Protein AF-A0A1M5UU06-F1 (afdb_monomer)

Sequence (95 aa):
PRNTDDPKDIEYRVEDRIDEHSEDVQLKQSVLDETYNHRTGVERTNDAVKDCGLGHVRARGRVYARTEVFLALCLRLVIAITNYERGNEPGCEKL

Organism: NCBI:txid43928

Mean predicted aligned error: 17.17 Å

Secondary structure (DSSP, 8-state):
------PPPHHHHHHHHHHHHHHHHHHHHHHHHHHHHHHHHHHHHHHHHIIIIISS----SHHHHHHHHHHHHHHHHHHHHHHHHTT--TT----

Radius of gyration: 26.83 Å; Cα contacts (8 Å, |Δi|>4): 15; chains: 1; bounding box: 47×35×82 Å

Structure (mmCIF, N/CA/C/O backbone):
data_AF-A0A1M5UU06-F1
#
_entry.id   AF-A0A1M5UU06-F1
#
loop_
_atom_site.group_PDB
_atom_site.id
_atom_site.type_symbol
_atom_site.label_atom_id
_atom_site.label_alt_id
_atom_site.label_comp_id
_atom_site.label_asym_id
_atom_site.label_entity_id
_atom_site.label_seq_id
_atom_site.pdbx_PDB_ins_code
_atom_site.Cartn_x
_atom_site.Cartn_y
_atom_site.Cartn_z
_atom_site.occupancy
_atom_site.B_iso_or_equiv
_atom_site.auth_seq_id
_atom_site.auth_comp_id
_atom_site.auth_asym_id
_atom_site.auth_atom_id
_atom_site.pdbx_PDB_model_num
ATOM 1 N N . PRO A 1 1 ? -15.931 -13.505 58.465 1.00 42.69 1 PRO A N 1
ATOM 2 C CA . PRO A 1 1 ? -17.150 -12.891 57.884 1.00 42.69 1 PRO A CA 1
ATOM 3 C C . PRO A 1 1 ? -17.220 -13.244 56.401 1.00 42.69 1 PRO A C 1
ATOM 5 O O . PRO A 1 1 ? -16.232 -13.062 55.699 1.00 42.69 1 PRO A O 1
ATOM 8 N N . ARG A 1 2 ? -18.317 -13.895 56.008 1.00 40.56 2 ARG A N 1
ATOM 9 C CA . ARG A 1 2 ? -18.531 -14.495 54.690 1.00 40.56 2 ARG A CA 1
ATOM 10 C C . ARG A 1 2 ? -18.345 -13.471 53.567 1.00 40.56 2 ARG A C 1
ATOM 12 O O . ARG A 1 2 ? -18.845 -12.358 53.658 1.00 40.56 2 ARG A O 1
ATOM 19 N N . ASN A 1 3 ? -17.592 -13.932 52.579 1.00 47.97 3 ASN A N 1
ATOM 20 C CA . ASN A 1 3 ? -17.526 -13.552 51.177 1.00 47.97 3 ASN A CA 1
ATOM 21 C C . ASN A 1 3 ? -18.702 -12.694 50.662 1.00 47.97 3 ASN A C 1
ATOM 23 O O . ASN A 1 3 ? -19.859 -12.917 51.016 1.00 47.97 3 ASN A O 1
ATOM 27 N N . THR A 1 4 ? -18.359 -11.720 49.822 1.00 54.38 4 THR A N 1
ATOM 28 C CA . THR A 1 4 ? -19.207 -10.742 49.120 1.00 54.38 4 THR A CA 1
ATOM 29 C C . THR A 1 4 ? -20.138 -11.433 48.102 1.00 54.38 4 THR A C 1
ATOM 31 O O . THR A 1 4 ? -20.021 -11.233 46.898 1.00 54.38 4 THR A O 1
ATOM 34 N N . ASP A 1 5 ? -21.018 -12.309 48.591 1.00 57.91 5 ASP A N 1
ATOM 35 C CA . ASP A 1 5 ? -21.710 -13.369 47.838 1.00 57.91 5 ASP A CA 1
ATOM 36 C C . ASP A 1 5 ? -23.081 -12.979 47.252 1.00 57.91 5 ASP A C 1
ATOM 38 O O . ASP A 1 5 ? -23.890 -13.868 46.997 1.00 57.91 5 ASP A O 1
ATOM 42 N N . ASP A 1 6 ? -23.366 -11.698 46.998 1.00 64.44 6 ASP A N 1
ATOM 43 C CA . ASP A 1 6 ? -24.558 -11.339 46.210 1.00 64.44 6 ASP A CA 1
ATOM 44 C C . ASP A 1 6 ? -24.135 -10.740 44.861 1.00 64.44 6 ASP A C 1
ATOM 46 O O . ASP A 1 6 ? -23.882 -9.534 44.754 1.00 64.44 6 ASP A O 1
ATOM 50 N N . PRO A 1 7 ? -23.916 -11.584 43.832 1.00 68.50 7 PRO A N 1
ATOM 51 C CA . PRO A 1 7 ? -23.538 -11.096 42.519 1.00 68.50 7 PRO A CA 1
ATOM 52 C C . PRO A 1 7 ? -24.688 -10.266 41.943 1.00 68.50 7 PRO A C 1
ATOM 54 O O . PRO A 1 7 ? -25.834 -10.709 41.952 1.00 68.50 7 PRO A O 1
ATOM 57 N N . LYS A 1 8 ? -24.365 -9.084 41.394 1.00 66.19 8 LYS A N 1
ATOM 58 C CA . LYS A 1 8 ? -25.319 -8.283 40.610 1.00 66.19 8 LYS A CA 1
ATOM 59 C C . LYS A 1 8 ? -26.023 -9.171 39.578 1.00 66.19 8 LYS A C 1
ATOM 61 O O . LYS A 1 8 ? -25.425 -10.134 39.080 1.00 66.19 8 LYS A O 1
ATOM 66 N N . ASP A 1 9 ? -27.258 -8.809 39.242 1.00 75.69 9 ASP A N 1
ATOM 67 C CA . ASP A 1 9 ? -28.035 -9.512 38.225 1.00 75.69 9 ASP A CA 1
ATOM 68 C C . ASP A 1 9 ? -27.229 -9.668 36.923 1.00 75.69 9 ASP A C 1
ATOM 70 O O . ASP A 1 9 ? -26.342 -8.864 36.610 1.00 75.69 9 ASP A O 1
ATOM 74 N N . ILE A 1 10 ? -27.495 -10.748 36.190 1.00 72.00 10 ILE A N 1
ATOM 75 C CA . ILE A 1 10 ? -26.671 -11.192 35.056 1.00 72.00 10 ILE A CA 1
ATOM 76 C C . ILE A 1 10 ? -26.554 -10.082 34.004 1.00 72.00 10 ILE A C 1
ATOM 78 O O . ILE A 1 10 ? -25.479 -9.911 33.431 1.00 72.00 10 ILE A O 1
ATOM 82 N N . GLU A 1 11 ? -27.622 -9.308 33.810 1.00 70.06 11 GLU A N 1
ATOM 83 C CA . GLU A 1 11 ? -27.680 -8.146 32.917 1.00 70.06 11 GLU A CA 1
ATOM 84 C C . GLU A 1 11 ? -26.610 -7.100 33.275 1.00 70.06 11 GLU A C 1
ATOM 86 O O . GLU A 1 11 ? -25.745 -6.790 32.456 1.00 70.06 11 GLU A O 1
ATOM 91 N N . TYR A 1 12 ? -26.536 -6.692 34.544 1.00 70.06 12 TY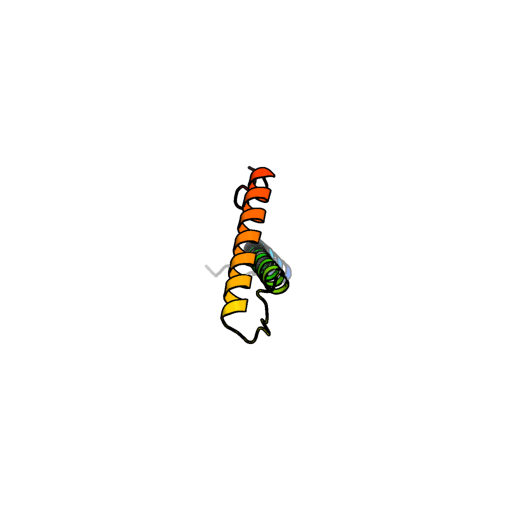R A N 1
ATOM 92 C CA . TYR A 1 12 ? -25.555 -5.711 35.022 1.00 70.06 12 TYR A CA 1
ATOM 93 C C . TYR A 1 12 ? -24.112 -6.234 35.037 1.00 70.06 12 TYR A C 1
ATOM 95 O O . TYR A 1 12 ? -23.167 -5.464 34.896 1.00 70.06 12 TYR A O 1
ATOM 103 N N . ARG A 1 13 ? -23.901 -7.550 35.183 1.00 75.31 13 ARG A N 1
ATOM 104 C CA . ARG A 1 13 ? -22.557 -8.157 35.048 1.00 75.31 13 ARG A CA 1
ATOM 105 C C . ARG A 1 13 ? -22.096 -8.239 33.596 1.00 75.31 13 ARG A C 1
ATOM 107 O O . ARG A 1 13 ? -20.902 -8.394 33.339 1.00 75.31 13 ARG A O 1
ATOM 114 N N . VAL A 1 14 ? -23.026 -8.260 32.647 1.00 76.44 14 VAL A N 1
ATOM 115 C CA . VAL A 1 14 ? -22.709 -8.228 31.218 1.00 76.44 14 VAL A CA 1
ATOM 116 C C . VAL A 1 14 ? -22.375 -6.800 30.803 1.00 76.44 14 VAL A C 1
ATOM 118 O O . VAL A 1 14 ? -21.339 -6.628 30.173 1.00 76.44 14 VAL A O 1
ATOM 121 N N . GLU A 1 15 ? -23.152 -5.803 31.231 1.00 78.25 15 GLU A N 1
ATOM 122 C CA . GLU A 1 15 ? -22.851 -4.382 30.989 1.00 78.25 15 GLU A CA 1
ATOM 123 C C . GLU A 1 15 ? -21.489 -3.967 31.562 1.00 78.25 15 GLU A C 1
ATOM 125 O O . GLU A 1 15 ? -20.651 -3.495 30.799 1.00 78.25 15 GLU A O 1
ATOM 130 N N . ASP A 1 16 ? -21.207 -4.257 32.843 1.00 79.69 16 ASP A N 1
ATOM 131 C CA . ASP A 1 16 ? -19.918 -3.902 33.475 1.00 79.69 16 ASP A CA 1
ATOM 132 C C . ASP A 1 16 ? -18.719 -4.491 32.696 1.00 79.69 16 ASP A C 1
ATOM 134 O O . ASP A 1 16 ? -17.694 -3.835 32.521 1.00 79.69 16 ASP A O 1
ATOM 138 N N . ARG A 1 17 ? -18.844 -5.725 32.181 1.00 79.19 17 ARG A N 1
ATOM 139 C CA . ARG A 1 17 ? -17.778 -6.379 31.394 1.00 79.19 17 ARG A CA 1
ATOM 140 C C . ARG A 1 17 ? -17.666 -5.849 29.969 1.00 79.19 17 ARG A C 1
ATOM 142 O O . ARG A 1 17 ? -16.590 -5.935 29.380 1.00 79.19 17 ARG A O 1
ATOM 149 N N . ILE A 1 18 ? -18.769 -5.385 29.384 1.00 80.06 18 ILE A N 1
ATOM 150 C CA . ILE A 1 18 ? -18.752 -4.760 28.061 1.00 80.06 18 ILE A CA 1
ATOM 151 C C . ILE A 1 18 ? -18.045 -3.416 28.167 1.00 80.06 18 ILE A C 1
ATOM 153 O O . ILE A 1 18 ? -17.137 -3.184 27.379 1.00 80.06 18 ILE A O 1
ATOM 157 N N . ASP A 1 19 ? -18.384 -2.592 29.157 1.00 83.06 19 ASP A N 1
ATOM 158 C CA . ASP A 1 19 ? -17.734 -1.297 29.362 1.00 83.06 19 ASP A CA 1
ATOM 159 C C . ASP A 1 19 ? -16.235 -1.465 29.636 1.00 83.06 19 ASP A C 1
ATOM 161 O O . ASP A 1 19 ? -15.427 -0.861 28.929 1.00 83.06 19 ASP A O 1
ATOM 165 N N . GLU A 1 20 ? -15.854 -2.364 30.556 1.00 82.38 20 GLU A N 1
ATOM 166 C CA . GLU A 1 20 ? -14.450 -2.619 30.922 1.00 82.38 20 GLU A CA 1
ATOM 167 C C . GLU A 1 20 ? -13.584 -3.068 29.733 1.00 82.38 20 GLU A C 1
ATOM 169 O O . GLU A 1 20 ? -12.410 -2.711 29.641 1.00 82.38 20 GLU A O 1
ATOM 174 N N . HIS A 1 21 ? -14.141 -3.848 28.803 1.00 82.31 21 HIS A N 1
ATOM 175 C CA . HIS A 1 21 ? -13.393 -4.362 27.653 1.00 82.31 21 HIS A CA 1
ATOM 176 C C . HIS A 1 21 ? -13.630 -3.585 26.353 1.00 82.31 21 HIS A C 1
ATOM 178 O O . HIS A 1 21 ? -12.940 -3.845 25.363 1.00 82.31 21 HIS A O 1
ATOM 184 N N . SER A 1 22 ? -14.581 -2.649 26.321 1.00 79.94 22 SER A N 1
ATOM 185 C CA . SER A 1 22 ? -14.947 -1.918 25.102 1.00 79.94 22 SER A CA 1
ATOM 186 C C . SER A 1 22 ? -13.791 -1.074 24.570 1.00 79.94 22 SER A C 1
ATOM 188 O O . SER A 1 22 ? -13.527 -1.103 23.368 1.00 79.94 22 SER A O 1
ATOM 190 N N . GLU A 1 23 ? -13.064 -0.391 25.455 1.00 77.75 23 GLU A N 1
ATOM 191 C CA . GLU A 1 23 ? -11.924 0.459 25.102 1.00 77.75 23 GLU A CA 1
ATOM 192 C C . GLU A 1 23 ? -10.806 -0.373 24.464 1.00 77.75 23 GLU A C 1
ATOM 194 O O . GLU A 1 23 ? -10.340 -0.074 23.365 1.00 77.75 23 GLU A O 1
ATOM 199 N N . ASP A 1 24 ? -10.447 -1.492 25.091 1.00 79.50 24 ASP A N 1
ATOM 200 C CA . ASP A 1 24 ? -9.437 -2.429 24.593 1.00 79.50 24 ASP A CA 1
ATOM 201 C C . ASP A 1 24 ? -9.806 -3.033 23.232 1.00 79.50 24 ASP A C 1
ATOM 203 O O . ASP A 1 24 ? -8.942 -3.249 22.376 1.00 79.50 24 ASP A O 1
ATOM 207 N N . VAL A 1 25 ? -11.088 -3.343 23.026 1.00 78.81 25 VAL A N 1
ATOM 208 C CA . VAL A 1 25 ? -11.597 -3.867 21.753 1.00 78.81 25 VAL A CA 1
ATOM 209 C C . VAL A 1 25 ? -11.535 -2.788 20.670 1.00 78.81 25 VAL A C 1
ATOM 211 O O . VAL A 1 25 ? -11.050 -3.068 19.574 1.00 78.81 25 VAL A O 1
ATOM 214 N N . GLN A 1 26 ? -11.942 -1.554 20.976 1.00 78.88 26 GLN A N 1
ATOM 215 C CA . GLN A 1 26 ? -11.876 -0.422 20.047 1.00 78.88 26 GLN A CA 1
ATOM 216 C C . GLN A 1 26 ? -10.432 -0.065 19.669 1.00 78.88 26 GLN A C 1
ATOM 218 O O . GLN A 1 26 ? -10.143 0.137 18.490 1.00 78.88 26 GLN A O 1
ATOM 223 N N . LEU A 1 27 ? -9.506 -0.058 20.632 1.00 78.44 27 LEU A N 1
ATOM 224 C CA . LEU A 1 27 ? -8.080 0.184 20.388 1.00 78.44 27 LEU A CA 1
ATOM 225 C C . LEU A 1 27 ? -7.454 -0.907 19.508 1.00 78.44 27 LEU A C 1
ATOM 227 O O . LEU A 1 27 ? -6.672 -0.622 18.604 1.00 78.44 27 LEU A O 1
ATOM 231 N N . LYS A 1 28 ? -7.813 -2.178 19.715 1.00 83.69 28 LYS A N 1
ATOM 232 C CA . LYS A 1 28 ? -7.362 -3.267 18.830 1.00 83.69 28 LYS A CA 1
ATOM 233 C C . LYS A 1 28 ? -7.942 -3.130 17.423 1.00 83.69 28 LYS A C 1
ATOM 235 O O . LYS A 1 28 ? -7.253 -3.441 16.454 1.00 83.69 28 LYS A O 1
ATOM 240 N N . GLN A 1 29 ? -9.184 -2.661 17.307 1.00 84.94 29 GLN A N 1
ATOM 241 C CA . GLN A 1 29 ? -9.837 -2.413 16.024 1.00 84.94 29 GLN A CA 1
ATOM 242 C C . GLN A 1 29 ? -9.138 -1.291 15.247 1.00 84.94 29 GLN A C 1
ATOM 244 O O . GLN A 1 29 ? -8.861 -1.468 14.064 1.00 84.94 29 GLN A O 1
ATOM 249 N N . SER A 1 30 ? -8.790 -0.180 15.905 1.00 83.38 30 SER A N 1
ATOM 250 C CA . SER A 1 30 ? -8.102 0.945 15.259 1.00 83.38 30 SER A CA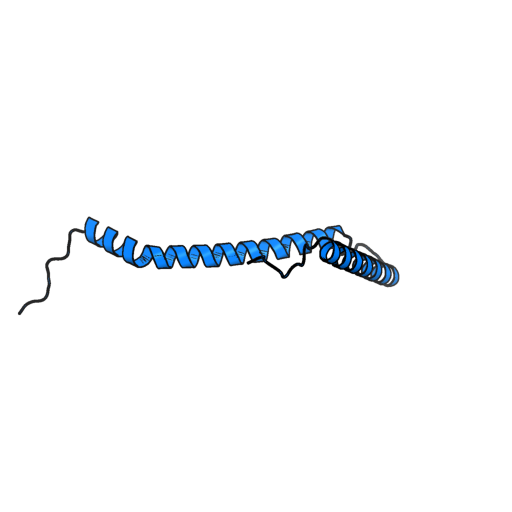 1
ATOM 251 C C . SER A 1 30 ? -6.693 0.577 14.792 1.00 83.38 30 SER A C 1
ATOM 253 O O . SER A 1 30 ? -6.330 0.893 13.661 1.00 83.38 30 SER A O 1
ATOM 255 N N . VAL A 1 31 ? -5.932 -0.171 15.599 1.00 88.38 31 VAL A N 1
ATOM 256 C CA . VAL A 1 31 ? -4.602 -0.683 15.216 1.00 88.38 31 VAL A CA 1
ATOM 257 C C . VAL A 1 31 ? -4.694 -1.643 14.025 1.00 88.38 31 VAL A C 1
ATOM 259 O O . VAL A 1 31 ? -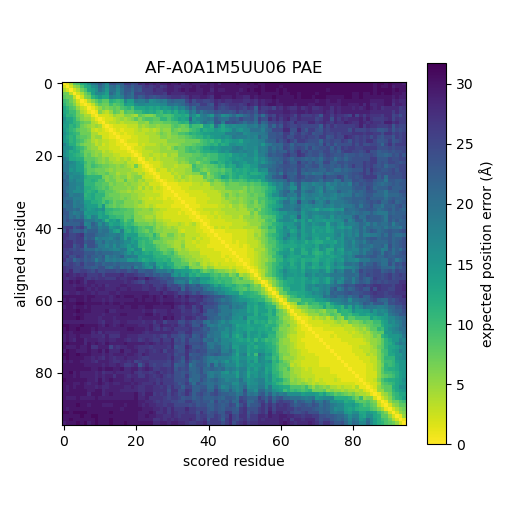3.849 -1.612 13.123 1.00 88.38 31 VAL A O 1
ATOM 262 N N . LEU A 1 32 ? -5.720 -2.500 13.988 1.00 88.75 32 LEU A N 1
ATOM 263 C CA . LEU A 1 32 ? -5.963 -3.376 12.842 1.00 88.75 32 LEU A CA 1
ATOM 264 C C . LEU A 1 32 ? -6.290 -2.564 11.589 1.00 88.75 32 LEU A C 1
ATOM 266 O O . LEU A 1 32 ? -5.658 -2.790 10.559 1.00 88.75 32 LEU A O 1
ATOM 270 N N . ASP A 1 33 ? -7.219 -1.615 11.674 1.00 87.50 33 ASP A N 1
ATOM 271 C CA . ASP A 1 33 ? -7.601 -0.765 10.543 1.00 87.50 33 ASP A CA 1
ATOM 272 C C . ASP A 1 33 ? -6.411 0.033 10.007 1.00 87.50 33 ASP A C 1
ATOM 274 O O . ASP A 1 33 ? -6.190 0.067 8.797 1.00 87.50 33 ASP A O 1
ATOM 278 N N . GLU A 1 34 ? -5.590 0.618 10.878 1.00 86.94 34 GLU A N 1
ATOM 279 C CA . GLU A 1 34 ? -4.360 1.309 10.487 1.00 86.94 34 GLU A CA 1
ATOM 280 C C . GLU A 1 34 ? -3.407 0.370 9.732 1.00 86.94 34 GLU A C 1
ATOM 282 O O . GLU A 1 34 ? -2.949 0.682 8.628 1.00 86.94 34 GLU A O 1
ATOM 287 N N . THR A 1 35 ? -3.176 -0.829 10.273 1.00 85.69 35 THR A N 1
ATOM 288 C CA . THR A 1 35 ? -2.291 -1.831 9.664 1.00 85.69 35 THR A CA 1
ATOM 289 C C . THR A 1 35 ? -2.815 -2.298 8.302 1.00 85.69 35 THR A C 1
ATOM 291 O O . THR A 1 35 ? -2.052 -2.409 7.336 1.00 85.69 35 THR A O 1
ATOM 294 N N . TYR A 1 36 ? -4.120 -2.559 8.188 1.00 76.06 36 TYR A N 1
ATOM 295 C CA . TYR A 1 36 ? -4.750 -2.971 6.933 1.00 76.06 36 TYR A CA 1
ATOM 296 C C . TYR A 1 36 ? -4.757 -1.842 5.901 1.00 76.06 36 TYR A C 1
ATOM 298 O O . TYR A 1 36 ? -4.477 -2.096 4.726 1.00 76.06 36 TYR A O 1
ATOM 306 N N . ASN A 1 37 ? -5.000 -0.597 6.311 1.00 82.12 37 ASN A N 1
ATOM 307 C CA . ASN A 1 37 ? -4.922 0.565 5.429 1.00 82.12 37 ASN A CA 1
ATOM 308 C C . ASN A 1 37 ? -3.498 0.770 4.902 1.00 82.12 37 ASN A C 1
ATOM 310 O O . ASN A 1 37 ? -3.314 0.952 3.693 1.00 82.12 37 ASN A O 1
ATOM 314 N N . HIS A 1 38 ? -2.492 0.638 5.770 1.00 80.75 38 HIS A N 1
ATOM 315 C CA . HIS A 1 38 ? -1.088 0.694 5.376 1.00 80.75 38 HIS A CA 1
ATOM 316 C C . HIS A 1 38 ? -0.742 -0.404 4.360 1.00 80.75 38 HIS A C 1
ATOM 318 O O . HIS A 1 38 ? -0.212 -0.122 3.281 1.00 80.75 38 HIS A O 1
ATOM 324 N N . ARG A 1 39 ? -1.128 -1.657 4.641 1.00 82.94 39 ARG A N 1
ATOM 325 C CA . ARG A 1 39 ? -0.917 -2.789 3.725 1.00 82.94 39 ARG A CA 1
ATOM 326 C C . ARG A 1 39 ? -1.593 -2.565 2.374 1.00 82.94 39 ARG A C 1
ATOM 328 O O . ARG A 1 39 ? -0.992 -2.826 1.335 1.00 82.94 39 ARG A O 1
ATOM 335 N N . THR A 1 40 ? -2.811 -2.033 2.376 1.00 83.12 40 THR A N 1
ATOM 336 C CA . THR A 1 40 ? -3.565 -1.760 1.147 1.00 83.12 40 THR A CA 1
ATOM 337 C C . THR A 1 40 ? -2.886 -0.673 0.305 1.00 83.12 40 THR A C 1
ATOM 339 O O . THR A 1 40 ? -2.876 -0.753 -0.922 1.00 83.12 40 THR A O 1
ATOM 342 N N . GLY A 1 41 ? -2.269 0.335 0.929 1.00 77.81 41 GLY A N 1
ATOM 343 C CA . GLY A 1 41 ? -1.442 1.321 0.223 1.00 77.81 41 GLY A CA 1
ATOM 344 C C . GLY A 1 41 ? -0.232 0.683 -0.475 1.00 77.81 41 GLY A C 1
ATOM 345 O O . GLY A 1 41 ? 0.036 0.960 -1.648 1.00 77.81 41 GLY A O 1
ATOM 346 N N . VAL A 1 42 ? 0.456 -0.234 0.209 1.00 75.44 42 VAL A N 1
ATOM 347 C CA . VAL A 1 42 ? 1.585 -0.992 -0.360 1.00 75.44 42 VAL A CA 1
ATOM 348 C C . VAL A 1 42 ? 1.130 -1.906 -1.505 1.00 75.44 42 VAL A C 1
ATOM 350 O O . VAL A 1 42 ? 1.780 -1.961 -2.545 1.00 75.44 42 VAL A O 1
ATOM 353 N N . GLU A 1 43 ? -0.006 -2.587 -1.370 1.00 75.94 43 GLU A N 1
ATOM 354 C CA . GLU A 1 43 ? -0.560 -3.431 -2.437 1.00 75.94 43 GLU A CA 1
ATOM 355 C C . GLU A 1 43 ? -0.939 -2.606 -3.676 1.00 75.94 43 GLU A C 1
ATOM 357 O O . GLU A 1 43 ? -0.529 -2.956 -4.781 1.00 75.94 43 GLU A O 1
ATOM 362 N N . ARG A 1 44 ? -1.610 -1.457 -3.503 1.00 76.94 44 ARG A N 1
ATOM 363 C CA . ARG A 1 44 ? -1.962 -0.555 -4.617 1.00 76.94 44 ARG A CA 1
ATOM 364 C C . ARG A 1 44 ? -0.737 -0.010 -5.345 1.00 76.94 44 ARG A C 1
ATOM 366 O O . ARG A 1 44 ? -0.733 0.064 -6.570 1.00 76.94 44 ARG A O 1
ATOM 373 N N . THR A 1 45 ? 0.303 0.380 -4.608 1.00 73.31 45 THR A N 1
ATOM 374 C CA . THR A 1 45 ? 1.550 0.870 -5.220 1.00 73.31 45 THR A CA 1
ATOM 3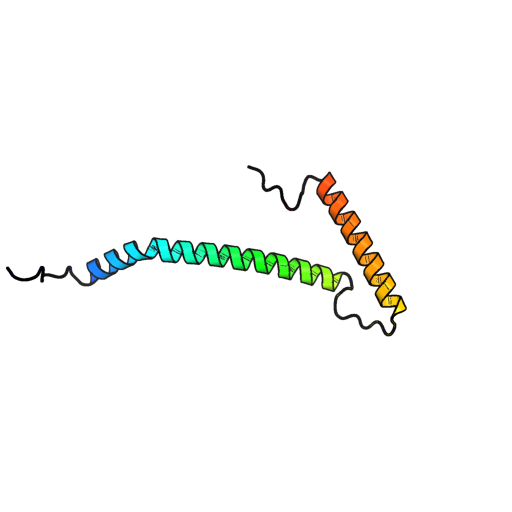75 C C . THR A 1 45 ? 2.283 -0.249 -5.951 1.00 73.31 45 THR A C 1
ATOM 377 O O . THR A 1 45 ? 2.796 -0.029 -7.047 1.00 73.31 45 THR A O 1
ATOM 380 N N . ASN A 1 46 ? 2.284 -1.464 -5.401 1.00 73.62 46 ASN A N 1
ATOM 381 C CA . ASN A 1 46 ? 2.850 -2.635 -6.058 1.00 73.62 46 ASN A CA 1
ATOM 382 C C . ASN A 1 46 ? 2.079 -3.008 -7.335 1.00 73.62 46 ASN A C 1
ATOM 384 O O . ASN A 1 46 ? 2.697 -3.333 -8.344 1.00 73.62 46 ASN A O 1
ATOM 388 N N . ASP A 1 47 ? 0.751 -2.919 -7.331 1.00 76.06 47 ASP A N 1
ATOM 389 C CA . ASP A 1 47 ? -0.059 -3.177 -8.524 1.00 76.06 47 ASP A CA 1
ATOM 390 C C . ASP A 1 47 ? 0.151 -2.110 -9.600 1.00 76.06 47 ASP A C 1
ATOM 392 O O . ASP A 1 47 ? 0.436 -2.461 -10.743 1.00 76.06 47 ASP A O 1
ATOM 396 N N . ALA A 1 48 ? 0.186 -0.825 -9.235 1.00 72.31 48 ALA A N 1
ATOM 397 C CA . ALA A 1 48 ? 0.549 0.237 -10.175 1.00 72.31 48 ALA A CA 1
ATOM 398 C C . ALA A 1 48 ? 1.956 0.025 -10.773 1.00 72.31 48 ALA A C 1
ATOM 400 O O . ALA A 1 48 ? 2.189 0.283 -11.953 1.00 72.31 48 ALA A O 1
ATOM 401 N N . VAL A 1 49 ? 2.905 -0.495 -9.984 1.00 66.81 49 VAL A N 1
ATOM 402 C CA . VAL A 1 49 ? 4.249 -0.858 -10.456 1.00 66.81 49 VAL A CA 1
ATOM 403 C C . VAL A 1 49 ? 4.203 -2.023 -11.447 1.00 66.81 49 VAL A C 1
ATOM 405 O O . VAL A 1 49 ? 4.916 -1.985 -12.453 1.00 66.81 49 VAL A O 1
ATOM 408 N N . LYS A 1 50 ? 3.367 -3.037 -11.202 1.00 71.75 50 LYS A N 1
ATOM 409 C CA . LYS A 1 50 ? 3.180 -4.158 -12.133 1.00 71.75 50 LYS A CA 1
ATOM 410 C C . LYS A 1 50 ? 2.564 -3.697 -13.456 1.00 71.75 50 LYS A C 1
ATOM 412 O O . LYS A 1 50 ? 3.033 -4.132 -14.507 1.00 71.75 50 LYS A O 1
ATOM 417 N N . ASP A 1 51 ? 1.587 -2.791 -13.403 1.00 71.62 51 ASP A N 1
ATOM 418 C CA . ASP A 1 51 ? 0.942 -2.192 -14.581 1.00 71.62 51 ASP A CA 1
ATOM 419 C C . ASP A 1 51 ? 1.920 -1.343 -15.407 1.00 71.62 51 ASP A C 1
ATOM 421 O O . ASP A 1 51 ? 1.850 -1.322 -16.635 1.00 71.62 51 ASP A O 1
ATOM 425 N N . CYS A 1 52 ? 2.905 -0.717 -14.756 1.00 63.81 52 CYS A N 1
ATOM 426 C CA . CYS A 1 52 ? 4.003 0.005 -15.410 1.00 63.81 52 CYS A CA 1
ATOM 427 C C . CYS A 1 52 ? 5.041 -0.903 -16.115 1.00 63.81 52 CYS A C 1
ATOM 429 O O . CYS A 1 52 ? 6.132 -0.435 -16.439 1.00 63.81 52 CYS A O 1
ATOM 431 N N . GLY A 1 53 ? 4.749 -2.189 -16.335 1.00 62.72 53 GLY A N 1
ATOM 432 C CA . GLY A 1 53 ? 5.627 -3.132 -17.046 1.00 62.72 53 GLY A CA 1
ATOM 433 C C . GLY A 1 53 ? 6.520 -3.988 -16.143 1.00 62.72 53 GLY A C 1
ATOM 434 O O . GLY A 1 53 ? 7.036 -5.010 -16.577 1.00 62.72 53 GLY A O 1
ATOM 435 N N . LEU A 1 54 ? 6.621 -3.681 -14.844 1.00 61.78 54 LEU A N 1
ATOM 436 C CA . LEU A 1 54 ? 7.370 -4.509 -13.881 1.00 61.78 54 LEU A CA 1
ATOM 437 C C . LEU A 1 54 ? 6.577 -5.734 -13.382 1.00 61.78 54 LEU A C 1
ATOM 439 O O . LEU A 1 54 ? 6.990 -6.405 -12.435 1.00 61.78 54 LEU A O 1
ATOM 443 N N . GLY A 1 55 ? 5.423 -6.004 -13.995 1.00 65.69 55 GLY A N 1
ATOM 444 C CA . GLY A 1 55 ? 4.583 -7.167 -13.742 1.00 65.69 55 GLY A CA 1
ATOM 445 C C . GLY A 1 55 ? 5.138 -8.440 -14.380 1.00 65.69 55 GLY A C 1
ATOM 446 O O . GLY A 1 55 ? 6.343 -8.679 -14.417 1.00 65.69 55 GLY A O 1
ATOM 447 N N . HIS A 1 56 ? 4.261 -9.313 -14.878 1.00 59.38 56 HIS A N 1
ATOM 448 C CA . HIS A 1 56 ? 4.698 -10.552 -15.521 1.00 59.38 56 HIS A CA 1
ATOM 449 C C . HIS A 1 56 ? 5.320 -10.264 -16.896 1.00 59.38 56 HIS A C 1
ATOM 451 O O . HIS A 1 56 ? 4.650 -10.273 -17.930 1.00 59.38 56 HIS A O 1
ATOM 457 N N . VAL A 1 57 ? 6.625 -10.005 -16.895 1.00 55.84 57 VAL A N 1
ATOM 458 C CA . VAL A 1 57 ? 7.416 -9.719 -18.088 1.00 55.84 57 VAL A CA 1
ATOM 459 C C . VAL A 1 57 ? 7.484 -10.976 -18.963 1.00 55.84 57 VAL A C 1
ATOM 461 O O . VAL A 1 57 ? 8.276 -11.886 -18.729 1.00 55.84 57 VAL A O 1
ATOM 464 N N . ARG A 1 58 ? 6.684 -11.018 -20.036 1.00 56.12 58 ARG A N 1
ATOM 465 C CA . ARG A 1 58 ? 6.857 -11.974 -21.150 1.00 56.12 58 ARG A CA 1
ATOM 466 C C . ARG A 1 58 ? 8.017 -11.573 -22.080 1.00 56.12 58 ARG A C 1
ATOM 468 O O . ARG A 1 58 ? 8.020 -11.932 -23.256 1.00 56.12 58 ARG A O 1
ATOM 475 N N . ALA A 1 59 ? 9.012 -10.827 -21.597 1.00 52.88 59 ALA A N 1
ATOM 476 C CA . ALA A 1 59 ? 10.177 -10.477 -22.401 1.00 52.88 59 ALA A CA 1
ATOM 477 C C . ALA A 1 59 ? 11.156 -11.658 -22.446 1.00 52.88 59 ALA A C 1
ATOM 479 O O . ALA A 1 59 ? 11.922 -11.924 -21.517 1.00 52.88 59 ALA A O 1
ATOM 480 N N . ARG A 1 60 ? 11.166 -12.367 -23.576 1.00 52.72 60 ARG A N 1
ATOM 481 C CA . ARG A 1 60 ? 12.281 -13.240 -23.961 1.00 52.72 60 ARG A CA 1
ATOM 482 C C . ARG A 1 60 ? 13.514 -12.366 -24.236 1.00 52.72 60 ARG A C 1
ATOM 484 O O . ARG A 1 60 ? 13.725 -11.937 -25.364 1.00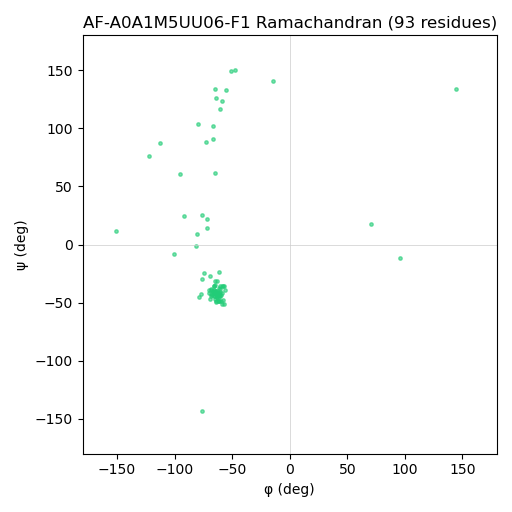 52.72 60 ARG A O 1
ATOM 491 N N . GLY A 1 61 ? 14.341 -12.109 -23.221 1.00 57.88 61 GLY A N 1
ATOM 492 C CA . GLY A 1 61 ? 15.697 -11.578 -23.420 1.00 57.88 61 GLY A CA 1
ATOM 493 C C . GLY A 1 61 ? 16.193 -10.594 -22.358 1.00 57.88 61 GLY A C 1
ATOM 494 O O . GLY A 1 61 ? 15.535 -9.617 -22.016 1.00 57.88 61 GLY A O 1
ATOM 495 N N . ARG A 1 62 ? 17.431 -10.815 -21.897 1.00 56.16 62 ARG A N 1
ATOM 496 C CA . ARG A 1 62 ? 18.117 -10.069 -20.820 1.00 56.16 62 ARG A CA 1
ATOM 497 C C . ARG A 1 62 ? 18.329 -8.571 -21.106 1.00 56.16 62 ARG A C 1
ATOM 499 O O . ARG A 1 62 ? 18.494 -7.792 -20.174 1.00 56.16 62 ARG A O 1
ATOM 506 N N . VAL A 1 63 ? 18.346 -8.175 -22.381 1.00 56.44 63 VAL A N 1
ATOM 507 C CA . VAL A 1 63 ? 18.565 -6.784 -22.820 1.00 56.44 63 VAL A CA 1
ATOM 508 C C . VAL A 1 63 ? 17.306 -5.937 -22.631 1.00 56.44 63 VAL A C 1
ATOM 510 O O . VAL A 1 63 ? 17.401 -4.836 -22.101 1.00 56.44 63 VAL A O 1
ATOM 513 N N . TYR A 1 64 ? 16.129 -6.477 -22.961 1.00 56.44 64 TYR A N 1
ATOM 514 C CA . TYR A 1 64 ? 14.851 -5.781 -22.774 1.00 56.44 64 TYR A CA 1
ATOM 515 C C . TYR A 1 64 ? 14.533 -5.549 -21.292 1.00 56.44 64 TYR A C 1
ATOM 517 O O . TYR A 1 64 ? 14.135 -4.448 -20.927 1.00 56.44 64 TYR A O 1
ATOM 525 N N . ALA A 1 65 ? 14.843 -6.522 -20.428 1.00 60.62 65 ALA A N 1
ATOM 526 C CA . ALA A 1 65 ? 14.685 -6.373 -18.980 1.00 60.62 65 ALA A CA 1
ATOM 527 C C . ALA A 1 65 ? 15.531 -5.222 -18.394 1.00 60.62 65 ALA A C 1
ATOM 529 O O . ALA A 1 65 ? 15.090 -4.528 -17.484 1.00 60.62 65 ALA A O 1
ATOM 530 N N . ARG A 1 66 ? 16.745 -4.978 -18.913 1.00 61.84 66 ARG A N 1
ATOM 531 C CA . ARG A 1 66 ? 17.587 -3.855 -18.456 1.00 61.84 66 ARG A CA 1
ATOM 532 C C . ARG A 1 66 ? 17.006 -2.501 -18.850 1.00 61.84 66 ARG A C 1
ATOM 534 O O . ARG A 1 66 ? 17.024 -1.585 -18.034 1.00 61.84 66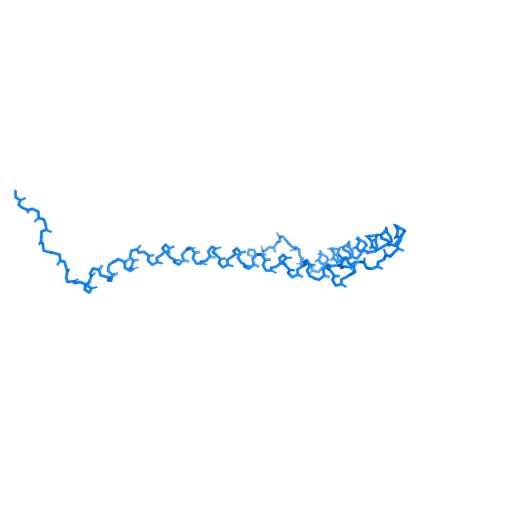 ARG A O 1
ATOM 541 N N . THR A 1 67 ? 16.504 -2.381 -20.075 1.00 66.81 67 THR A N 1
ATOM 542 C CA . THR A 1 67 ? 15.901 -1.138 -20.571 1.00 66.81 67 THR A CA 1
ATOM 543 C C . THR A 1 67 ? 14.613 -0.814 -19.824 1.00 66.81 67 THR A C 1
ATOM 545 O O . THR A 1 67 ? 14.388 0.334 -19.460 1.00 66.81 67 THR A O 1
ATOM 548 N N . GLU A 1 68 ? 13.798 -1.825 -19.537 1.00 69.06 68 GLU A N 1
ATOM 549 C CA . GLU A 1 68 ? 12.548 -1.672 -18.792 1.00 69.06 68 GLU A CA 1
ATOM 550 C C . GLU A 1 68 ? 12.795 -1.243 -17.339 1.00 69.06 68 GLU A C 1
ATOM 552 O O . GLU A 1 68 ? 12.190 -0.283 -16.868 1.00 69.06 68 GLU A O 1
ATOM 557 N N . VAL A 1 69 ? 13.771 -1.856 -16.659 1.00 74.06 69 VAL A N 1
ATOM 558 C CA . VAL A 1 69 ? 14.202 -1.422 -15.318 1.00 74.06 69 VAL A CA 1
ATOM 559 C C . VAL A 1 69 ? 14.729 0.014 -15.340 1.00 74.06 69 VAL A C 1
ATOM 561 O O . VAL A 1 69 ? 14.425 0.792 -14.437 1.00 74.06 69 VAL A O 1
ATOM 564 N N . PHE A 1 70 ? 15.496 0.383 -16.368 1.00 74.56 70 PHE A N 1
ATOM 565 C CA . PHE A 1 70 ? 16.026 1.737 -16.510 1.00 74.56 70 PHE A CA 1
ATOM 566 C C . PHE A 1 70 ? 14.908 2.769 -16.712 1.00 74.56 70 PHE A C 1
ATOM 568 O O . PHE A 1 70 ? 14.870 3.775 -16.009 1.00 74.56 70 PHE A O 1
ATOM 575 N N . LEU A 1 71 ? 13.953 2.491 -17.604 1.00 79.56 71 LEU A N 1
ATOM 576 C CA . LEU A 1 71 ? 12.796 3.356 -17.844 1.00 79.56 71 LEU A CA 1
ATOM 577 C C . LEU A 1 71 ? 11.910 3.480 -16.602 1.00 79.56 71 LEU A C 1
ATOM 579 O O . LEU A 1 71 ? 11.511 4.589 -16.252 1.00 79.56 71 LEU A O 1
ATOM 583 N N . ALA A 1 72 ? 11.664 2.378 -15.892 1.00 80.25 72 ALA A N 1
ATOM 584 C CA . ALA A 1 72 ? 10.922 2.400 -14.637 1.00 80.25 72 ALA A CA 1
ATOM 585 C C . ALA A 1 72 ? 11.625 3.252 -13.564 1.00 80.25 72 ALA A C 1
ATOM 587 O O . ALA A 1 72 ? 10.968 3.970 -12.809 1.00 80.25 72 ALA A O 1
ATOM 588 N N . LEU A 1 73 ? 12.961 3.218 -13.505 1.00 84.62 73 LEU A N 1
ATOM 589 C CA . LEU A 1 73 ? 13.747 4.030 -12.574 1.00 84.62 73 LEU A CA 1
ATOM 590 C C . LEU A 1 73 ? 13.707 5.523 -12.940 1.00 84.62 73 LEU A C 1
ATOM 592 O O . LEU A 1 73 ? 13.512 6.357 -12.056 1.00 84.62 73 LEU A O 1
ATOM 596 N N . CYS A 1 74 ? 13.800 5.861 -14.230 1.00 80.62 74 CYS A N 1
ATOM 597 C CA . CYS A 1 74 ? 13.612 7.230 -14.714 1.00 80.62 74 CYS A CA 1
ATOM 598 C C . CYS A 1 74 ? 12.211 7.764 -14.382 1.00 80.62 74 CYS A C 1
ATOM 600 O O . CYS A 1 74 ? 12.089 8.881 -13.882 1.00 80.62 74 CYS A O 1
ATOM 602 N N . LEU A 1 75 ? 11.163 6.962 -14.595 1.00 83.94 75 LEU A N 1
ATOM 603 C CA . 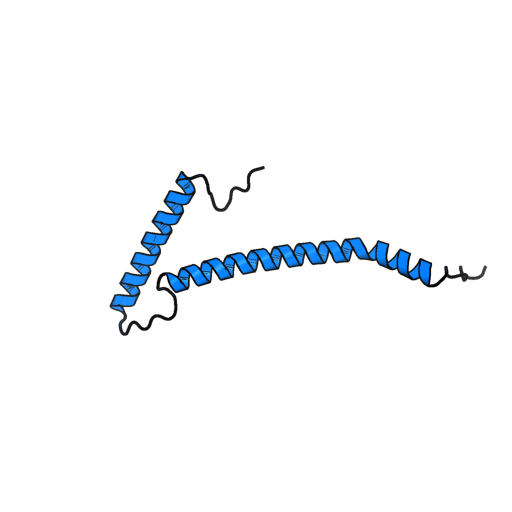LEU A 1 75 ? 9.786 7.361 -14.294 1.00 83.94 75 LEU A CA 1
ATOM 604 C C . LEU A 1 75 ? 9.594 7.644 -12.795 1.00 83.94 75 LEU A C 1
ATOM 606 O O . LEU A 1 75 ? 8.983 8.644 -12.427 1.00 83.94 75 LEU A O 1
ATOM 610 N N . ARG A 1 76 ? 10.166 6.803 -11.921 1.00 78.94 76 ARG A N 1
ATOM 611 C CA . ARG A 1 76 ? 10.126 6.991 -10.459 1.00 78.94 76 ARG A CA 1
ATOM 612 C C . ARG A 1 76 ? 10.823 8.271 -10.010 1.00 78.94 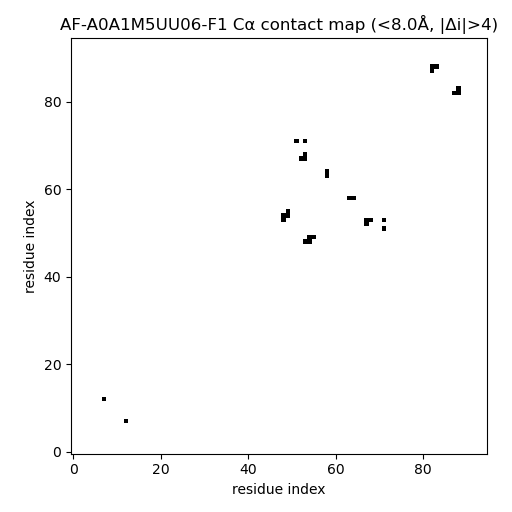76 ARG A C 1
ATOM 614 O O . ARG A 1 76 ? 10.290 8.965 -9.152 1.00 78.94 76 ARG A O 1
ATOM 621 N N . LEU A 1 77 ? 11.980 8.592 -10.591 1.00 83.69 77 LEU A N 1
ATOM 622 C CA . LEU A 1 77 ? 12.685 9.847 -10.313 1.00 83.69 77 LEU A CA 1
ATOM 623 C C . LEU A 1 77 ? 11.837 11.061 -10.699 1.00 83.69 77 LEU A C 1
ATOM 625 O O . LEU A 1 77 ? 11.701 11.982 -9.903 1.00 83.69 77 LEU A O 1
ATOM 629 N N . VAL A 1 78 ? 11.215 11.039 -11.880 1.00 83.81 78 VAL A N 1
ATOM 630 C CA . VAL A 1 78 ? 10.342 12.132 -12.335 1.00 83.81 78 VAL A CA 1
ATOM 631 C C . VAL A 1 78 ? 9.131 12.294 -11.412 1.00 83.81 78 VAL A C 1
ATOM 633 O O . VAL A 1 78 ? 8.807 13.414 -11.023 1.00 83.81 78 VAL A O 1
ATOM 636 N N . ILE A 1 79 ? 8.488 11.197 -11.005 1.00 82.00 79 ILE A N 1
ATOM 637 C CA . ILE A 1 79 ? 7.352 11.234 -10.070 1.00 82.00 79 ILE A CA 1
ATOM 638 C C . ILE A 1 79 ? 7.785 11.762 -8.693 1.00 82.00 79 ILE A C 1
ATOM 640 O O . ILE A 1 79 ? 7.086 12.578 -8.104 1.00 82.00 79 ILE A O 1
ATOM 644 N N . ALA A 1 80 ? 8.946 11.344 -8.183 1.00 78.94 80 ALA A N 1
ATOM 645 C CA . ALA A 1 80 ? 9.466 11.827 -6.905 1.00 78.94 80 ALA A CA 1
ATOM 646 C C . ALA A 1 80 ? 9.762 13.336 -6.934 1.00 78.94 80 ALA A C 1
ATOM 648 O O . ALA A 1 80 ? 9.355 14.052 -6.023 1.00 78.94 80 ALA A O 1
ATOM 649 N N . ILE A 1 81 ? 10.408 13.824 -7.999 1.00 80.88 81 ILE A N 1
ATOM 650 C CA . ILE A 1 81 ? 10.717 15.250 -8.184 1.00 80.88 81 ILE A CA 1
ATOM 651 C C .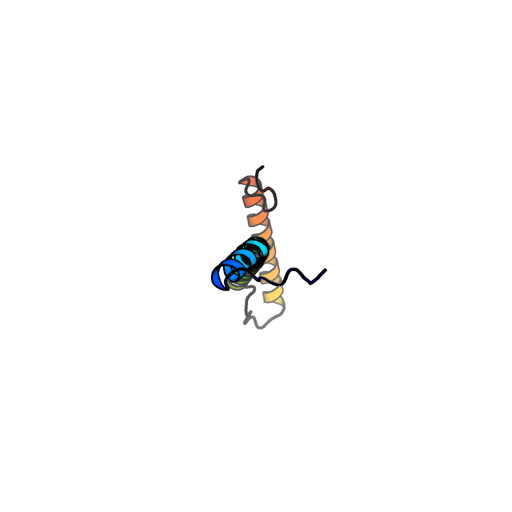 ILE A 1 81 ? 9.429 16.066 -8.307 1.00 80.88 81 ILE A C 1
ATOM 653 O O . ILE A 1 81 ? 9.249 17.046 -7.595 1.00 80.88 81 ILE A O 1
ATOM 657 N N . THR A 1 82 ? 8.498 15.633 -9.159 1.00 79.00 82 THR A N 1
ATOM 658 C CA . THR A 1 82 ? 7.227 16.347 -9.358 1.00 79.00 82 THR A CA 1
ATOM 659 C C . THR A 1 82 ? 6.355 16.354 -8.103 1.00 79.00 82 THR A C 1
ATOM 661 O O . THR A 1 82 ? 5.701 17.356 -7.828 1.00 79.00 82 THR A O 1
ATOM 664 N N . ASN A 1 83 ? 6.358 15.285 -7.302 1.00 71.81 83 ASN A N 1
ATOM 665 C CA . ASN A 1 83 ? 5.654 15.259 -6.017 1.00 71.81 83 ASN A CA 1
ATOM 666 C C . ASN A 1 83 ? 6.313 16.166 -4.969 1.00 71.81 83 ASN A C 1
ATOM 668 O O . ASN A 1 83 ? 5.596 16.859 -4.247 1.00 71.81 83 ASN A O 1
ATOM 672 N N . TYR A 1 84 ? 7.648 16.213 -4.926 1.00 72.75 84 TYR A N 1
ATOM 673 C CA . TYR A 1 84 ? 8.403 17.138 -4.077 1.00 72.75 84 TYR A CA 1
ATOM 674 C C . TYR A 1 84 ? 8.102 18.602 -4.437 1.00 72.75 84 TYR A C 1
ATOM 676 O O . TYR A 1 84 ? 7.718 19.388 -3.575 1.00 72.75 84 TYR A O 1
ATOM 684 N N . GLU A 1 85 ? 8.160 18.956 -5.725 1.00 75.38 85 GLU A N 1
ATOM 685 C CA . GLU A 1 85 ? 7.841 20.306 -6.215 1.00 75.38 85 GLU A CA 1
ATOM 686 C C . GLU A 1 85 ? 6.380 20.705 -5.966 1.00 75.38 85 GLU A C 1
ATOM 688 O O . GLU A 1 85 ? 6.076 21.876 -5.740 1.00 75.38 85 GLU A O 1
ATOM 693 N N . ARG A 1 86 ? 5.459 19.735 -5.976 1.00 70.12 86 ARG A N 1
ATOM 694 C CA . ARG A 1 86 ? 4.030 19.959 -5.716 1.00 70.12 86 ARG A CA 1
ATOM 695 C C . ARG A 1 86 ? 3.688 20.043 -4.222 1.00 70.12 86 ARG A C 1
ATOM 697 O O . ARG A 1 86 ? 2.523 20.255 -3.892 1.00 70.12 86 ARG A O 1
ATOM 704 N N . GLY A 1 87 ? 4.664 19.879 -3.325 1.00 62.00 87 GLY A N 1
ATOM 705 C CA . GLY A 1 87 ? 4.447 19.871 -1.875 1.00 62.00 87 GLY A CA 1
ATOM 706 C C . GLY A 1 87 ? 3.713 18.626 -1.359 1.00 62.00 87 GLY A C 1
ATOM 707 O O . GLY A 1 87 ? 3.191 18.645 -0.249 1.00 62.00 87 GLY A O 1
ATOM 708 N N . ASN A 1 88 ? 3.668 17.554 -2.157 1.00 60.84 88 ASN A N 1
ATOM 709 C CA . ASN A 1 88 ? 3.201 16.225 -1.760 1.00 60.84 88 ASN A CA 1
ATOM 710 C C . ASN A 1 88 ? 4.417 15.377 -1.360 1.00 60.84 88 ASN A C 1
ATOM 712 O O . ASN A 1 88 ? 4.724 14.362 -1.991 1.00 60.84 88 ASN A O 1
ATOM 716 N N . GLU A 1 89 ? 5.152 15.814 -0.339 1.00 55.56 89 GLU A N 1
ATOM 717 C CA . GLU A 1 89 ? 6.196 14.977 0.246 1.00 55.56 89 GLU A CA 1
ATOM 718 C C . GLU A 1 89 ? 5.547 13.733 0.873 1.00 55.56 89 GLU A C 1
ATOM 720 O O . GLU A 1 89 ? 4.668 13.876 1.724 1.00 55.56 89 GLU A O 1
ATOM 725 N N . PRO A 1 90 ? 5.980 12.507 0.527 1.00 51.91 90 PRO A N 1
ATOM 726 C CA . PRO A 1 90 ? 5.419 11.272 1.083 1.00 51.91 90 PRO A CA 1
ATOM 727 C C . PRO A 1 90 ? 5.810 11.028 2.557 1.00 51.91 90 PRO A C 1
ATOM 729 O O . PRO A 1 90 ? 5.788 9.892 3.020 1.00 51.91 90 PRO A O 1
ATOM 732 N N . GLY A 1 91 ? 6.191 12.077 3.290 1.00 48.72 91 GLY A N 1
ATOM 733 C CA . GLY A 1 91 ? 6.648 12.011 4.678 1.00 48.72 91 GLY A CA 1
ATOM 734 C C . GLY A 1 91 ? 6.373 13.263 5.511 1.00 48.72 91 GLY A C 1
ATOM 735 O O . GLY A 1 91 ? 6.906 13.361 6.610 1.00 48.72 91 GLY A O 1
ATOM 736 N N . CYS A 1 92 ? 5.565 14.209 5.026 1.00 45.69 92 CYS A N 1
ATOM 737 C CA . CYS A 1 92 ? 5.190 15.387 5.803 1.00 45.69 92 CYS A CA 1
ATOM 738 C C . CYS A 1 92 ? 3.664 15.447 5.920 1.00 45.69 92 CYS A C 1
ATOM 740 O O . CYS A 1 92 ? 2.982 16.194 5.213 1.00 45.69 92 CYS A O 1
ATOM 742 N N . GLU A 1 93 ? 3.112 14.599 6.790 1.00 42.88 93 GLU A N 1
ATOM 743 C CA . GLU A 1 93 ? 1.785 14.853 7.341 1.00 42.88 93 GLU A CA 1
ATOM 744 C C . GLU A 1 93 ? 1.858 16.183 8.094 1.00 42.88 93 GLU A C 1
ATOM 746 O O . GLU A 1 93 ? 2.651 16.362 9.020 1.00 42.88 93 GLU A O 1
ATOM 751 N N . LYS A 1 94 ? 1.087 17.154 7.606 1.00 43.47 94 LYS A N 1
ATOM 752 C CA . LYS A 1 94 ? 0.969 18.484 8.194 1.00 43.47 94 LYS A CA 1
ATOM 753 C C . LYS A 1 94 ? 0.466 18.352 9.636 1.00 43.47 94 LYS A C 1
ATOM 755 O O . LYS A 1 94 ? -0.606 17.785 9.841 1.00 43.47 94 LYS A O 1
ATOM 760 N N . LEU A 1 95 ? 1.233 18.896 10.584 1.00 37.97 95 LEU A N 1
ATOM 761 C CA . LEU A 1 95 ? 0.732 19.321 11.897 1.00 37.97 95 LEU A CA 1
ATOM 762 C C . LEU A 1 95 ? -0.308 20.438 11.738 1.00 37.97 95 LEU A C 1
ATOM 764 O O . LEU A 1 95 ? -0.134 21.273 10.816 1.00 37.97 95 LEU A O 1
#

Foldseek 3Di:
DDDPPDDDDPVVVVVVVCVVCVVVVVVVVVVVVVVVVVVVVVVVVVVVLLVLVVNPNPDPDPVVVVVSVVVSVVVVVVVQVVCVVVVVHVPDPDD

InterPro domains:
  IPR002559 Transposase IS4-like domain [PF01609] (7-76)

Solvent-accessible surface area (backbone atoms only — not comparable to full-atom values): 5726 Å² total; per-residue (Å²): 132,84,72,93,80,74,76,68,58,70,68,59,56,48,50,57,53,46,62,72,43,44,60,61,51,51,53,54,48,52,55,48,50,52,52,52,52,52,50,50,52,53,50,52,52,50,49,55,43,28,73,70,60,71,40,92,65,84,67,92,49,80,65,60,56,53,52,51,53,49,52,51,51,54,51,50,52,52,52,51,52,54,28,48,77,70,70,55,49,99,81,63,82,80,129

pLDDT: mean 70.59, std 12.54, range [37.97, 88.75]